Protein AF-A0A7C4XT46-F1 (afdb_monomer)

Nearest PDB structures (foldseek):
  9b1e-assembly1_J  TM=6.765E-01  e=3.872E-01  Saccharomyces cerevisiae W303
  2xiw-assembly1_B-2  TM=5.436E-01  e=2.844E-01  Sulfolobus acidocaldarius
  1xyi-assembly1_A  TM=4.818E-01  e=2.674E-01  Sulfolobus acidocaldarius
  2xiw-assembly1_A-2  TM=4.347E-01  e=6.344E-01  Sulfolobus acidocaldarius
  4cj2-assembly2_D  TM=5.021E-01  e=1.703E+00  Sulfolobus acidocaldarius

Organism: NCBI:txid2053526

Secondary structure (DSSP, 8-state):
-EEEETTTTEEEE--GGGEEEEE-TTS-EEEEEEETTEEEEEE--HHHHHHHHHTT-PPEE-----

Radius of gyration: 11.9 Å; Cα contacts (8 Å, |Δi|>4): 101; chains: 1; bounding box: 27×32×30 Å

Sequence (66 aa):
MQFYNLKTKQKVEISDENIQSVEMPNGRMAATAENEGMKLFKFLGKDDTDRLLAAGKVPTKQEKSS

Solvent-accessible surface area (backbone atoms only — not comparable to full-atom values): 4022 Å² total; per-residue (Å²): 82,80,38,66,37,81,87,79,71,41,78,44,78,45,59,65,88,65,44,44,41,31,35,42,98,85,77,46,49,30,36,36,33,70,55,97,92,38,82,38,64,41,79,43,53,70,69,57,43,55,52,36,48,74,70,68,47,66,58,46,68,70,72,78,85,124

Structure (mmCIF, N/CA/C/O backbone):
data_AF-A0A7C4XT46-F1
#
_entry.id   AF-A0A7C4XT46-F1
#
loop_
_atom_site.group_PDB
_atom_site.id
_atom_site.type_symbol
_atom_site.label_atom_id
_atom_site.label_alt_id
_atom_site.label_comp_id
_atom_site.label_asym_id
_atom_site.label_entity_id
_atom_site.label_seq_id
_atom_site.pdbx_PDB_ins_code
_atom_site.Cartn_x
_atom_site.Cartn_y
_atom_site.Cartn_z
_atom_site.occupancy
_atom_site.B_iso_or_equiv
_atom_site.auth_seq_id
_atom_site.auth_comp_id
_atom_site.auth_asym_id
_atom_site.auth_atom_id
_atom_site.pdbx_PDB_model_num
ATOM 1 N N . MET A 1 1 ? -4.171 -8.286 -0.914 1.00 87.38 1 MET A N 1
ATOM 2 C CA . MET A 1 1 ? -2.943 -8.436 -0.088 1.00 87.38 1 MET A CA 1
ATOM 3 C C . MET A 1 1 ? -3.137 -7.909 1.345 1.00 87.38 1 MET A C 1
ATOM 5 O O . MET A 1 1 ? -3.877 -6.954 1.542 1.00 87.38 1 MET A O 1
ATOM 9 N N . GLN A 1 2 ? -2.456 -8.484 2.351 1.00 88.62 2 GLN A N 1
ATOM 10 C CA . GLN A 1 2 ? -2.504 -7.996 3.744 1.00 88.62 2 GLN A CA 1
ATOM 11 C C . GLN A 1 2 ? -1.453 -6.914 4.033 1.00 88.62 2 GLN A C 1
ATOM 13 O O . GLN A 1 2 ? -0.258 -7.135 3.797 1.00 88.62 2 GLN A O 1
ATOM 18 N N . PHE A 1 3 ? -1.901 -5.804 4.620 1.00 90.06 3 PHE A N 1
ATOM 19 C CA . PHE A 1 3 ? -1.090 -4.688 5.107 1.00 90.06 3 PHE A CA 1
ATOM 20 C C . PHE A 1 3 ? -1.157 -4.604 6.625 1.00 90.06 3 PHE A C 1
ATOM 22 O O . PHE A 1 3 ? -2.183 -4.905 7.229 1.00 90.06 3 PHE A O 1
ATOM 29 N N . TYR A 1 4 ? -0.070 -4.155 7.247 1.00 86.75 4 TYR A N 1
ATOM 30 C CA . TYR A 1 4 ? -0.076 -3.832 8.666 1.00 86.75 4 TYR A CA 1
ATOM 31 C C . TYR A 1 4 ? -0.323 -2.336 8.843 1.00 86.75 4 TYR A C 1
ATOM 33 O O . TYR A 1 4 ? 0.499 -1.509 8.445 1.00 86.75 4 TYR A O 1
ATOM 41 N N . ASN A 1 5 ? -1.463 -1.988 9.429 1.00 87.56 5 ASN A N 1
ATOM 42 C CA . ASN A 1 5 ? -1.783 -0.611 9.751 1.00 87.56 5 ASN A CA 1
ATOM 43 C C . ASN A 1 5 ? -1.119 -0.239 11.081 1.00 87.56 5 ASN A C 1
ATOM 45 O O . ASN A 1 5 ? -1.504 -0.725 12.142 1.00 87.56 5 ASN A O 1
ATOM 49 N N . LEU A 1 6 ? -0.124 0.646 11.028 1.00 83.50 6 LEU A N 1
ATOM 50 C CA . LEU A 1 6 ? 0.614 1.088 12.214 1.00 83.50 6 LEU A CA 1
ATOM 51 C C . LEU A 1 6 ? -0.239 1.922 13.181 1.00 83.50 6 LEU A C 1
ATOM 53 O O . LEU A 1 6 ? 0.037 1.914 14.380 1.00 83.50 6 LEU A O 1
ATOM 57 N N . LYS A 1 7 ? -1.269 2.623 12.686 1.00 83.88 7 LYS A N 1
ATOM 58 C CA . LYS A 1 7 ? -2.152 3.450 13.520 1.00 83.88 7 LYS A CA 1
ATOM 59 C C . LYS A 1 7 ? -3.112 2.591 14.336 1.00 83.88 7 LYS A C 1
ATOM 61 O O . LYS A 1 7 ? -3.217 2.782 15.542 1.00 83.88 7 LYS A O 1
ATOM 66 N N . THR A 1 8 ? -3.776 1.631 13.693 1.00 87.75 8 THR A N 1
ATOM 67 C CA . THR A 1 8 ? -4.734 0.733 14.366 1.00 87.75 8 THR A CA 1
ATOM 68 C C . THR A 1 8 ? -4.071 -0.509 14.964 1.00 87.75 8 THR A C 1
ATOM 70 O O . THR A 1 8 ? -4.702 -1.225 15.734 1.00 87.75 8 THR A O 1
ATOM 73 N N . LYS A 1 9 ? -2.793 -0.760 14.640 1.00 88.50 9 LYS A N 1
ATOM 74 C CA . LYS A 1 9 ? -2.020 -1.961 15.012 1.00 88.50 9 LYS A CA 1
ATOM 75 C C . LYS A 1 9 ? -2.684 -3.265 14.563 1.00 88.50 9 LYS A C 1
ATOM 77 O O . LYS A 1 9 ? -2.539 -4.305 15.203 1.00 88.50 9 LYS A O 1
ATOM 82 N N . GLN A 1 10 ? -3.413 -3.212 13.454 1.00 89.38 10 GLN A N 1
ATOM 83 C CA . GLN A 1 10 ? -4.152 -4.343 12.909 1.00 89.38 10 GLN A CA 1
ATOM 84 C C . GLN A 1 10 ? -3.687 -4.674 11.498 1.00 89.38 10 GLN A C 1
ATOM 86 O O . GLN A 1 10 ? -3.193 -3.824 10.754 1.00 89.38 10 GLN A O 1
ATOM 91 N N . LYS A 1 11 ? -3.855 -5.944 11.130 1.00 90.38 11 LYS A N 1
ATOM 92 C CA . LYS A 1 11 ? -3.708 -6.378 9.746 1.00 90.38 11 LYS A CA 1
ATOM 93 C C . LYS A 1 11 ? -5.017 -6.096 9.026 1.00 90.38 11 LYS A C 1
ATOM 95 O O . LYS A 1 11 ? -6.067 -6.525 9.489 1.00 90.38 11 LYS A O 1
ATOM 100 N N . VAL A 1 12 ? -4.929 -5.396 7.908 1.00 90.56 12 VAL A N 1
ATOM 101 C CA . VAL A 1 12 ? -6.063 -5.123 7.030 1.00 90.56 12 VAL A CA 1
ATOM 102 C C . VAL A 1 12 ? -5.809 -5.794 5.694 1.00 90.56 12 VAL A C 1
ATOM 104 O O . VAL A 1 12 ? -4.699 -5.749 5.154 1.00 90.56 12 VAL A O 1
ATOM 107 N N . GLU A 1 13 ? -6.826 -6.473 5.188 1.00 91.00 13 GLU A N 1
ATOM 108 C CA . GLU A 1 13 ? -6.787 -7.078 3.868 1.00 91.00 13 GLU A CA 1
ATOM 109 C C . GLU A 1 13 ? -7.345 -6.083 2.860 1.00 91.00 13 GLU A C 1
ATOM 111 O O . GLU A 1 13 ? -8.472 -5.620 2.994 1.00 91.00 13 GLU A O 1
ATOM 116 N N . ILE A 1 14 ? -6.526 -5.725 1.875 1.00 89.7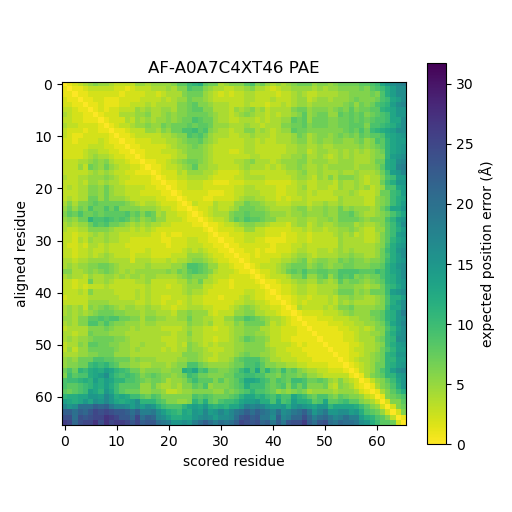5 14 ILE A N 1
ATOM 117 C CA . ILE A 1 14 ? -6.912 -4.816 0.800 1.00 89.75 14 ILE A CA 1
ATOM 118 C C . ILE A 1 14 ? -6.932 -5.617 -0.490 1.00 89.75 14 ILE A C 1
ATOM 120 O O . ILE A 1 14 ? -5.946 -6.286 -0.809 1.00 89.75 14 ILE A O 1
ATOM 124 N N . SER A 1 15 ? -8.035 -5.561 -1.232 1.00 87.12 15 SER A N 1
ATOM 125 C CA . SER A 1 15 ? -8.131 -6.189 -2.550 1.00 87.12 15 SER A CA 1
ATOM 126 C C . SER A 1 15 ? -7.049 -5.662 -3.479 1.00 87.12 15 SER A C 1
ATOM 128 O O . SER A 1 15 ? -6.750 -4.468 -3.473 1.00 87.12 15 SER A O 1
ATOM 130 N N . ASP A 1 16 ? -6.489 -6.541 -4.308 1.00 83.69 16 ASP A N 1
ATOM 131 C CA . ASP A 1 16 ? -5.366 -6.181 -5.169 1.00 83.69 16 ASP A CA 1
ATOM 132 C C . ASP A 1 16 ? -5.730 -5.027 -6.116 1.00 83.69 16 ASP A C 1
ATOM 134 O O . ASP A 1 16 ? -4.867 -4.211 -6.408 1.00 83.69 16 ASP A O 1
ATOM 138 N N . GLU A 1 17 ? -7.007 -4.866 -6.483 1.00 85.00 17 GLU A N 1
ATOM 139 C CA . GLU A 1 17 ? -7.569 -3.731 -7.236 1.00 85.00 17 GLU A CA 1
ATOM 140 C C . GLU A 1 17 ? -7.365 -2.353 -6.570 1.00 85.00 17 GLU A C 1
ATOM 142 O O . GLU A 1 17 ? -7.059 -1.393 -7.275 1.00 85.00 17 GLU A O 1
ATOM 147 N N . ASN A 1 18 ? -7.394 -2.277 -5.235 1.00 87.56 18 ASN A N 1
ATOM 148 C CA . ASN A 1 18 ? -7.237 -1.048 -4.441 1.00 87.56 18 ASN A CA 1
ATOM 149 C C . ASN A 1 18 ? -5.783 -0.784 -4.013 1.00 87.56 18 ASN A C 1
ATOM 151 O O . ASN A 1 18 ? -5.495 0.137 -3.249 1.00 87.56 18 ASN A O 1
ATOM 155 N N . ILE A 1 19 ? -4.855 -1.615 -4.488 1.00 88.75 19 ILE A N 1
ATOM 156 C CA . ILE A 1 19 ? -3.423 -1.478 -4.241 1.00 88.75 19 ILE A CA 1
ATOM 157 C C . ILE A 1 19 ? -2.755 -0.818 -5.444 1.00 88.75 19 ILE A C 1
ATOM 159 O O . ILE A 1 19 ? -3.009 -1.179 -6.593 1.00 88.75 19 ILE A O 1
ATOM 163 N N . GLN A 1 20 ? -1.831 0.095 -5.188 1.00 88.00 20 GLN A N 1
ATOM 164 C CA . GLN A 1 20 ? -0.956 0.674 -6.194 1.00 88.00 20 GLN A CA 1
ATOM 165 C C . GLN A 1 20 ? 0.469 0.164 -5.992 1.00 88.00 20 GLN A C 1
ATOM 167 O O . GLN A 1 20 ? 1.048 0.307 -4.918 1.00 88.00 20 GLN A O 1
ATOM 172 N N . SER A 1 21 ? 1.034 -0.462 -7.018 1.00 89.06 21 SER A N 1
ATOM 173 C CA . SER A 1 21 ? 2.445 -0.834 -7.055 1.00 89.06 21 SER A CA 1
ATOM 174 C C . SER A 1 21 ? 3.289 0.391 -7.390 1.00 89.06 21 SER A C 1
ATOM 176 O O . SER A 1 21 ? 3.032 1.080 -8.378 1.00 89.06 21 SER A O 1
ATOM 178 N N . VAL A 1 22 ? 4.316 0.643 -6.590 1.00 88.75 22 VAL A N 1
ATOM 179 C CA . VAL A 1 22 ? 5.280 1.722 -6.785 1.00 88.75 22 VAL A CA 1
ATOM 180 C C . VAL A 1 22 ? 6.689 1.149 -6.826 1.00 88.75 22 VAL A C 1
ATOM 182 O O . VAL A 1 22 ? 7.068 0.316 -5.999 1.00 88.75 22 VAL A O 1
ATOM 185 N N . GLU A 1 23 ? 7.475 1.604 -7.796 1.00 89.62 23 GLU A N 1
ATOM 186 C CA . GLU A 1 23 ? 8.911 1.337 -7.822 1.00 89.62 23 GLU A CA 1
ATOM 187 C C . GLU A 1 23 ? 9.618 2.452 -7.050 1.00 89.62 23 GLU A C 1
ATOM 189 O O . GLU A 1 23 ? 9.527 3.636 -7.394 1.00 89.62 23 GLU A O 1
ATOM 194 N N . MET A 1 24 ? 10.296 2.072 -5.970 1.00 85.56 24 MET A N 1
ATOM 195 C CA . MET A 1 24 ? 11.070 2.990 -5.149 1.00 85.56 24 MET A CA 1
ATOM 196 C C . MET A 1 24 ? 12.399 3.343 -5.834 1.00 85.56 24 MET A C 1
ATOM 198 O O . MET A 1 24 ? 12.958 2.527 -6.566 1.00 85.56 24 MET A O 1
ATOM 202 N N . PRO A 1 25 ? 12.997 4.511 -5.533 1.00 80.94 25 PRO A N 1
ATOM 203 C CA . PRO A 1 25 ? 14.241 4.966 -6.168 1.00 80.94 25 PRO A CA 1
ATOM 204 C C . PRO A 1 25 ? 15.461 4.061 -5.924 1.00 80.94 25 PRO A C 1
ATOM 206 O O . PRO A 1 25 ? 16.472 4.197 -6.603 1.00 80.94 25 PRO A O 1
ATOM 209 N N . ASN A 1 26 ? 15.389 3.143 -4.958 1.00 82.56 26 ASN A N 1
ATOM 210 C CA . ASN A 1 26 ? 16.412 2.127 -4.701 1.00 82.56 26 ASN A CA 1
ATOM 211 C C . ASN A 1 26 ? 16.207 0.832 -5.518 1.00 82.56 26 ASN A C 1
ATOM 213 O O . ASN A 1 26 ? 16.855 -0.170 -5.222 1.00 82.56 26 ASN A O 1
ATOM 217 N N . GLY A 1 27 ? 15.277 0.826 -6.481 1.00 82.69 27 GLY A N 1
ATOM 218 C CA . GLY A 1 27 ? 14.915 -0.337 -7.296 1.00 82.69 27 GLY A CA 1
ATOM 219 C C . GLY A 1 27 ? 14.055 -1.374 -6.567 1.00 82.69 27 GLY A C 1
ATOM 220 O O . GLY A 1 27 ? 13.819 -2.457 -7.098 1.00 82.69 27 GLY A O 1
ATOM 221 N N . ARG A 1 28 ? 13.599 -1.092 -5.337 1.00 85.56 28 ARG A N 1
ATOM 222 C CA . ARG A 1 28 ? 12.683 -1.986 -4.616 1.00 85.56 28 ARG A CA 1
ATOM 223 C C . ARG A 1 28 ? 11.241 -1.699 -4.991 1.00 85.56 28 ARG A C 1
ATOM 225 O O . ARG A 1 28 ? 10.825 -0.550 -5.084 1.00 85.56 28 ARG A O 1
ATOM 232 N N . MET A 1 29 ? 10.462 -2.761 -5.094 1.00 89.44 29 MET A N 1
ATOM 233 C CA . MET A 1 29 ? 9.028 -2.683 -5.319 1.00 89.44 29 MET A CA 1
ATOM 234 C C . MET A 1 29 ? 8.295 -2.556 -3.984 1.00 89.44 29 MET A C 1
ATOM 236 O O . MET A 1 29 ? 8.597 -3.247 -3.006 1.00 89.44 29 MET A O 1
ATOM 240 N N . ALA A 1 30 ? 7.325 -1.656 -3.934 1.00 90.12 30 ALA A N 1
ATOM 241 C CA . ALA A 1 30 ? 6.419 -1.512 -2.810 1.00 90.12 30 ALA A CA 1
ATOM 242 C C . ALA A 1 30 ? 4.978 -1.422 -3.312 1.00 90.12 30 ALA A C 1
ATOM 244 O O . ALA A 1 30 ? 4.707 -1.086 -4.458 1.00 90.12 30 ALA A O 1
ATOM 245 N N . ALA A 1 31 ? 4.050 -1.751 -2.435 1.00 91.00 31 ALA A N 1
ATOM 246 C CA . ALA A 1 31 ? 2.629 -1.599 -2.633 1.00 91.00 31 ALA A CA 1
ATOM 247 C C . ALA A 1 31 ? 2.129 -0.541 -1.657 1.00 91.00 31 ALA A C 1
ATOM 249 O O . ALA A 1 31 ? 2.449 -0.589 -0.466 1.00 91.00 31 ALA A O 1
ATOM 250 N N . THR A 1 32 ? 1.336 0.397 -2.148 1.0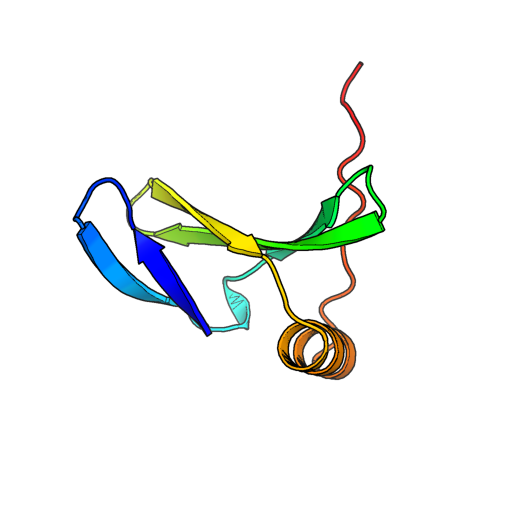0 90.38 32 THR A N 1
ATOM 251 C CA . THR A 1 32 ? 0.638 1.392 -1.342 1.00 90.38 32 THR A CA 1
ATOM 252 C C . THR A 1 32 ? -0.860 1.204 -1.482 1.00 90.38 32 THR A C 1
ATOM 254 O O . THR A 1 32 ? -1.350 0.893 -2.563 1.00 90.38 32 THR A O 1
ATOM 257 N N . ALA A 1 33 ? -1.594 1.394 -0.398 1.00 91.38 33 ALA A N 1
ATOM 258 C CA . ALA A 1 33 ? -3.049 1.353 -0.393 1.00 91.38 33 ALA A CA 1
ATOM 259 C C . ALA A 1 33 ? -3.589 2.443 0.529 1.00 91.38 33 ALA A C 1
ATOM 261 O O . ALA A 1 33 ? -2.866 2.944 1.391 1.00 91.38 33 ALA A O 1
ATOM 262 N N . GLU A 1 34 ? -4.859 2.790 0.377 1.00 89.00 34 GLU A N 1
ATOM 263 C CA . GLU A 1 34 ? -5.558 3.659 1.314 1.00 89.00 34 GLU A CA 1
ATOM 264 C C . GLU A 1 34 ? -6.716 2.889 1.945 1.00 89.00 34 GLU A C 1
ATOM 266 O O . GLU A 1 34 ? -7.491 2.240 1.249 1.00 89.00 34 GLU A O 1
ATOM 271 N N . ASN A 1 35 ? -6.812 2.935 3.272 1.00 87.00 35 ASN A N 1
ATOM 272 C CA . ASN A 1 35 ? -7.923 2.353 4.013 1.00 87.00 35 ASN A CA 1
ATOM 273 C C . ASN A 1 35 ? -8.371 3.340 5.084 1.00 87.00 35 ASN A C 1
ATOM 275 O O . ASN A 1 35 ? -7.554 3.731 5.915 1.00 87.00 35 ASN A O 1
ATOM 279 N N . GLU A 1 36 ? -9.640 3.747 5.063 1.00 85.12 36 GLU A N 1
ATOM 280 C CA . GLU A 1 36 ? -10.208 4.681 6.052 1.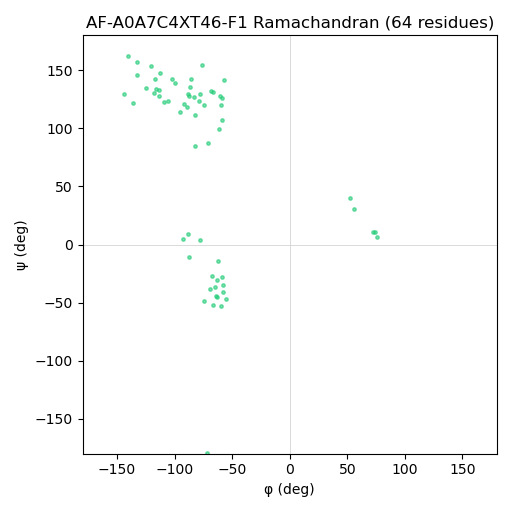00 85.12 36 GLU A CA 1
ATOM 281 C C . GLU A 1 36 ? -9.383 5.983 6.198 1.00 85.12 36 GLU A C 1
ATOM 283 O O . GLU A 1 36 ? -9.122 6.462 7.301 1.00 85.12 36 GLU A O 1
ATOM 288 N N . GLY A 1 37 ? -8.890 6.533 5.080 1.00 83.75 37 GLY A N 1
ATOM 289 C CA . GLY A 1 37 ? -8.038 7.733 5.067 1.00 83.75 37 GLY A CA 1
ATOM 290 C C . GLY A 1 37 ? -6.610 7.512 5.589 1.00 83.75 37 GLY A C 1
ATOM 291 O O . GLY A 1 37 ? -5.864 8.465 5.837 1.00 83.75 37 GLY A O 1
ATOM 292 N N . MET A 1 38 ? -6.201 6.257 5.789 1.00 86.19 38 MET A N 1
ATOM 293 C CA . MET A 1 38 ? -4.853 5.890 6.214 1.00 86.19 38 MET A CA 1
ATOM 294 C C . MET A 1 38 ? -4.071 5.305 5.046 1.00 86.19 38 MET A C 1
ATOM 296 O O . MET A 1 38 ? -4.456 4.289 4.469 1.00 86.19 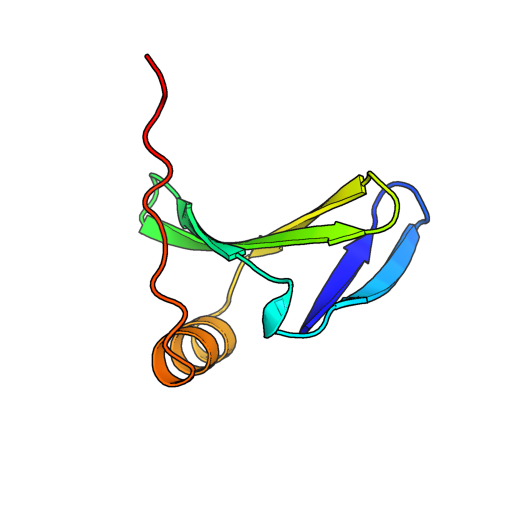38 MET A O 1
ATOM 300 N N . LYS A 1 39 ? -2.922 5.917 4.746 1.00 87.25 39 LYS A N 1
ATOM 301 C CA . LYS A 1 39 ? -1.971 5.382 3.773 1.00 87.25 39 LYS A CA 1
ATOM 302 C C . LYS A 1 39 ? -1.233 4.194 4.371 1.00 87.25 39 LYS A C 1
ATOM 304 O O . LYS A 1 39 ? -0.542 4.309 5.383 1.00 87.25 39 LYS A O 1
ATOM 309 N N . LEU A 1 40 ? -1.386 3.060 3.716 1.00 89.69 40 LEU A N 1
ATOM 310 C CA . LEU A 1 40 ? -0.721 1.808 4.007 1.00 89.69 40 LEU A CA 1
ATOM 311 C C . LEU A 1 40 ? 0.411 1.625 3.009 1.00 89.69 40 LEU A C 1
ATOM 313 O O . LEU A 1 40 ? 0.267 1.945 1.829 1.00 89.69 40 LEU A O 1
ATOM 317 N N . PHE A 1 41 ? 1.526 1.082 3.480 1.00 88.62 41 PHE A N 1
ATOM 318 C CA . PHE A 1 41 ? 2.632 0.693 2.621 1.00 88.62 41 PHE A CA 1
ATOM 319 C C . PHE A 1 41 ? 3.094 -0.713 2.996 1.00 88.62 41 PHE A C 1
ATOM 321 O O . PHE A 1 41 ? 3.058 -1.108 4.164 1.00 88.62 41 PHE A O 1
ATOM 328 N N . LYS A 1 42 ? 3.529 -1.474 1.997 1.00 87.44 42 LYS A N 1
ATOM 329 C CA . LYS A 1 42 ? 4.131 -2.790 2.176 1.00 87.44 42 LYS A CA 1
ATOM 330 C C . LYS A 1 42 ? 5.238 -2.975 1.154 1.00 87.44 42 LYS A C 1
ATOM 332 O O . LYS A 1 42 ? 5.023 -2.765 -0.033 1.00 87.44 42 LYS A O 1
ATOM 337 N N . PHE A 1 43 ? 6.416 -3.386 1.609 1.00 88.81 43 PHE A N 1
ATOM 338 C CA . PHE A 1 43 ? 7.464 -3.822 0.692 1.00 88.81 43 PHE A CA 1
ATOM 339 C C . PHE A 1 43 ? 7.053 -5.131 0.035 1.00 88.81 43 PHE A C 1
ATOM 341 O O . PHE A 1 43 ? 6.618 -6.057 0.722 1.00 88.81 43 PHE A O 1
ATOM 348 N N . LEU A 1 44 ? 7.194 -5.186 -1.283 1.00 87.88 44 LEU A N 1
ATOM 349 C CA . LEU A 1 44 ? 6.886 -6.380 -2.043 1.00 87.88 44 LEU A CA 1
ATOM 350 C C . LEU A 1 44 ? 8.128 -7.263 -2.085 1.00 87.88 44 LEU A C 1
ATOM 352 O O . LEU A 1 44 ? 9.224 -6.810 -2.426 1.00 87.88 44 LEU A O 1
ATOM 356 N N . GLY A 1 45 ? 7.949 -8.529 -1.712 1.00 87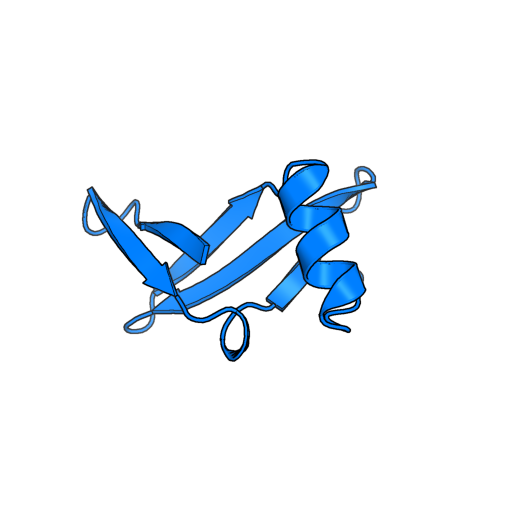.31 45 GLY A N 1
ATOM 357 C CA . GLY A 1 45 ? 8.923 -9.566 -2.024 1.00 87.31 45 GLY A CA 1
ATOM 358 C C . GLY A 1 45 ? 8.899 -9.900 -3.516 1.00 87.31 45 GLY A C 1
ATOM 359 O O . GLY A 1 45 ? 8.118 -9.333 -4.284 1.00 87.31 45 GLY A O 1
ATOM 360 N N . LYS A 1 46 ? 9.737 -10.854 -3.924 1.00 85.06 46 LYS A N 1
ATOM 361 C CA . LYS A 1 46 ? 9.773 -11.329 -5.310 1.00 85.06 46 LYS A CA 1
ATOM 362 C C . LYS A 1 46 ? 8.418 -11.911 -5.736 1.00 85.06 46 LYS A C 1
ATOM 364 O O . LYS A 1 46 ? 7.821 -11.387 -6.664 1.00 85.06 46 LYS A O 1
ATOM 369 N N . ASP A 1 47 ? 7.870 -12.852 -4.967 1.00 86.00 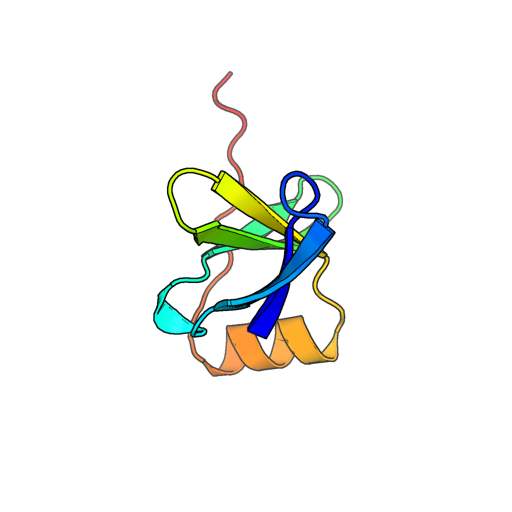47 ASP A N 1
ATOM 370 C CA . ASP A 1 47 ? 6.554 -13.457 -5.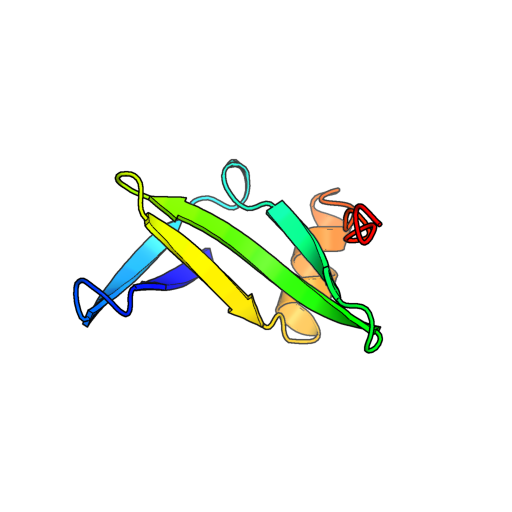231 1.00 86.00 47 ASP A CA 1
ATOM 371 C C . ASP A 1 47 ? 5.409 -12.443 -5.342 1.00 86.00 47 ASP A C 1
ATOM 373 O O . ASP A 1 47 ? 4.609 -12.501 -6.274 1.00 86.00 47 ASP A O 1
ATOM 377 N N . ASP A 1 48 ? 5.328 -11.489 -4.410 1.00 86.44 48 ASP A N 1
ATOM 378 C CA . ASP A 1 48 ? 4.286 -10.458 -4.448 1.00 86.44 48 ASP A CA 1
ATOM 379 C C . ASP A 1 48 ? 4.440 -9.542 -5.674 1.00 86.44 48 ASP A C 1
ATOM 381 O O . ASP A 1 48 ? 3.448 -9.122 -6.271 1.00 86.44 48 ASP A O 1
ATOM 385 N N . THR A 1 49 ? 5.685 -9.241 -6.054 1.00 85.50 49 THR A N 1
ATOM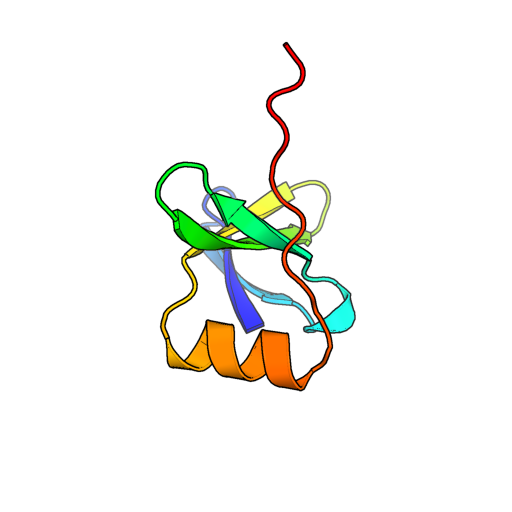 386 C CA . THR A 1 49 ? 6.007 -8.429 -7.232 1.00 85.50 49 THR A CA 1
ATOM 387 C C . THR A 1 49 ? 5.604 -9.149 -8.512 1.00 85.50 49 THR A C 1
ATOM 389 O O . THR A 1 49 ? 4.872 -8.581 -9.319 1.00 85.50 49 THR A O 1
ATOM 392 N N . ASP A 1 50 ? 6.034 -10.401 -8.679 1.00 87.94 50 ASP A N 1
ATOM 393 C CA . ASP A 1 50 ? 5.690 -11.239 -9.828 1.00 87.94 50 ASP A CA 1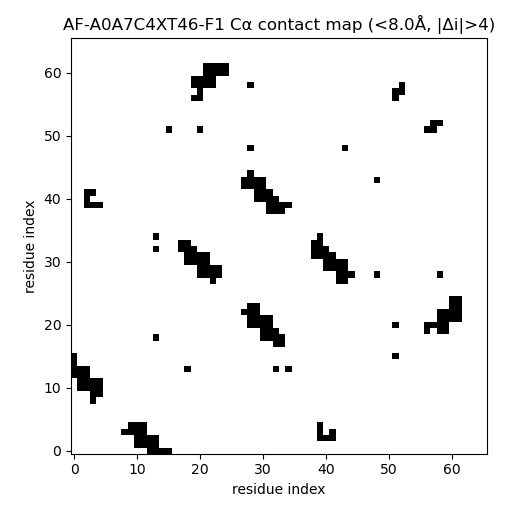
ATOM 394 C C . ASP A 1 50 ? 4.167 -11.397 -9.958 1.00 87.94 50 ASP A C 1
ATOM 396 O O . ASP A 1 50 ? 3.617 -11.257 -11.051 1.00 87.94 50 ASP A O 1
ATOM 400 N N . ARG A 1 51 ? 3.456 -11.584 -8.838 1.00 85.69 51 ARG A N 1
ATOM 401 C CA . ARG A 1 51 ? 1.990 -11.670 -8.823 1.00 85.69 51 ARG A CA 1
ATOM 402 C C . ARG A 1 51 ? 1.317 -10.372 -9.273 1.00 85.69 51 ARG A C 1
ATOM 404 O O . ARG A 1 51 ? 0.363 -10.423 -10.047 1.00 85.69 51 ARG A O 1
ATOM 411 N N . LEU A 1 52 ? 1.785 -9.217 -8.800 1.00 83.56 52 LEU A N 1
ATOM 412 C CA . LEU A 1 52 ? 1.221 -7.920 -9.190 1.00 83.56 52 LEU A CA 1
ATOM 413 C C . LEU A 1 52 ? 1.520 -7.583 -10.656 1.00 83.56 52 LEU A C 1
ATOM 415 O O . LEU A 1 52 ? 0.633 -7.102 -11.361 1.00 83.56 52 LEU A O 1
ATOM 419 N N . LEU A 1 53 ? 2.721 -7.911 -11.137 1.00 83.62 53 LEU A N 1
ATOM 420 C CA . LEU A 1 53 ? 3.086 -7.782 -12.548 1.00 83.62 53 LEU A CA 1
ATOM 421 C C . LEU A 1 53 ? 2.228 -8.693 -13.436 1.00 83.62 53 LEU A C 1
ATOM 423 O O . LEU A 1 53 ? 1.699 -8.230 -14.446 1.00 83.62 53 LEU A O 1
ATOM 427 N N . ALA A 1 54 ? 2.023 -9.953 -13.037 1.00 84.31 54 ALA A N 1
ATOM 428 C CA . ALA A 1 54 ? 1.148 -10.893 -13.740 1.00 84.31 54 ALA A CA 1
ATOM 429 C C . ALA A 1 54 ? -0.320 -10.431 -13.754 1.00 84.31 54 ALA A C 1
ATOM 431 O O . ALA A 1 54 ? -1.037 -10.680 -14.720 1.00 84.31 54 ALA A O 1
ATOM 432 N N . ALA A 1 55 ? -0.754 -9.711 -12.716 1.00 80.94 55 ALA A N 1
ATOM 433 C CA . ALA A 1 55 ? -2.072 -9.084 -12.645 1.00 80.94 55 ALA A CA 1
ATOM 434 C C . ALA A 1 55 ? -2.185 -7.776 -13.461 1.00 80.94 55 ALA A C 1
ATOM 436 O O . ALA A 1 55 ? -3.215 -7.107 -13.398 1.00 80.94 55 ALA A O 1
ATOM 437 N N . GLY A 1 56 ? -1.142 -7.379 -14.202 1.00 76.94 56 GLY A N 1
ATOM 438 C CA . GLY A 1 56 ? -1.130 -6.151 -15.004 1.00 76.94 56 GLY A CA 1
ATOM 439 C C . GLY A 1 56 ? -0.990 -4.866 -14.183 1.00 76.94 56 GLY A C 1
ATOM 440 O O . GLY A 1 56 ? -1.154 -3.770 -14.722 1.00 76.94 56 GLY A O 1
ATOM 441 N N . LYS A 1 57 ? -0.669 -4.965 -12.886 1.00 75.94 57 LYS A N 1
ATOM 442 C CA . LYS A 1 57 ? -0.370 -3.807 -12.040 1.00 75.94 57 LYS A CA 1
ATOM 443 C C . LYS A 1 57 ? 1.078 -3.397 -12.243 1.00 75.94 57 LYS A C 1
ATOM 445 O O . LYS A 1 57 ? 1.987 -3.817 -11.530 1.00 75.94 57 LYS A O 1
ATOM 450 N N . VAL A 1 58 ? 1.279 -2.593 -13.282 1.00 76.19 58 VAL A N 1
ATOM 451 C CA . VAL A 1 58 ? 2.585 -2.032 -13.619 1.00 76.19 58 VAL A CA 1
ATOM 452 C C . VAL A 1 58 ? 2.993 -1.053 -12.512 1.00 76.19 58 VAL A C 1
ATOM 454 O O . VAL A 1 58 ? 2.179 -0.210 -12.120 1.00 76.19 58 VAL A O 1
ATOM 457 N N . PRO A 1 59 ? 4.217 -1.138 -11.967 1.00 75.62 59 PRO A N 1
ATOM 458 C CA . PRO A 1 59 ? 4.686 -0.147 -11.017 1.00 75.62 59 PRO A CA 1
ATOM 459 C C . PRO A 1 59 ? 4.716 1.238 -11.651 1.00 75.62 59 PRO A C 1
ATOM 461 O O . PRO A 1 59 ? 5.340 1.451 -12.690 1.00 75.62 59 PRO A O 1
ATOM 464 N N . THR A 1 60 ? 4.093 2.203 -10.987 1.00 79.19 60 THR A N 1
ATOM 465 C CA . THR A 1 60 ? 4.336 3.608 -11.301 1.00 79.19 60 THR A CA 1
ATOM 466 C C . THR A 1 60 ? 5.649 4.008 -10.642 1.00 79.19 60 THR A C 1
ATOM 468 O O . THR A 1 60 ? 5.799 3.857 -9.423 1.00 79.19 60 THR A O 1
ATOM 471 N N . LYS A 1 61 ? 6.610 4.513 -11.423 1.00 71.94 61 LYS A N 1
ATOM 472 C CA . LYS A 1 61 ? 7.802 5.145 -10.851 1.00 71.94 61 LYS A CA 1
ATOM 473 C C . LYS A 1 61 ? 7.347 6.300 -9.978 1.00 71.94 61 LYS A C 1
ATOM 475 O O . LYS A 1 61 ? 6.607 7.169 -10.436 1.00 71.94 61 LYS A O 1
ATOM 480 N N . GLN A 1 62 ? 7.786 6.306 -8.724 1.00 61.03 62 GLN A N 1
ATOM 481 C CA . GLN A 1 62 ? 7.586 7.461 -7.868 1.00 61.03 62 GLN A CA 1
ATOM 482 C C . GLN A 1 62 ? 8.502 8.578 -8.388 1.00 61.03 62 GLN A C 1
ATOM 484 O O . GLN A 1 62 ? 9.659 8.685 -7.982 1.00 61.03 62 GLN A O 1
ATOM 489 N N . GLU A 1 63 ? 8.019 9.369 -9.350 1.00 51.56 63 GLU A N 1
ATOM 490 C CA . GLU A 1 63 ? 8.701 10.597 -9.741 1.00 51.56 63 GLU A CA 1
ATOM 491 C C . GLU A 1 63 ? 8.764 11.491 -8.506 1.00 51.56 63 GLU A C 1
ATOM 493 O O . GLU A 1 63 ? 7.745 11.832 -7.900 1.00 51.56 63 GLU A O 1
ATOM 498 N N . LYS A 1 64 ? 9.987 11.829 -8.086 1.00 46.56 64 LYS A N 1
ATOM 499 C CA . LYS A 1 64 ? 10.188 12.935 -7.158 1.00 46.56 64 LYS A CA 1
ATOM 500 C C . LYS A 1 64 ? 9.610 14.160 -7.852 1.00 46.56 64 LYS A C 1
ATOM 502 O O . LYS A 1 64 ? 10.207 14.652 -8.802 1.00 46.56 64 LYS A O 1
ATOM 507 N N . SER A 1 65 ? 8.457 14.633 -7.394 1.00 48.19 65 SER A N 1
ATOM 508 C CA . SER A 1 65 ? 8.047 16.006 -7.652 1.00 48.19 65 SER A CA 1
ATOM 509 C C . SER A 1 65 ? 9.116 16.891 -7.007 1.00 48.19 65 SER A C 1
ATOM 511 O O . SER A 1 65 ? 9.192 16.975 -5.779 1.00 48.19 65 SER A O 1
ATOM 513 N N . SER A 1 66 ? 10.035 17.375 -7.845 1.00 41.19 66 SER A N 1
ATOM 514 C CA . SER A 1 66 ? 11.100 18.325 -7.513 1.00 41.19 66 SER A CA 1
ATOM 515 C C . SER A 1 66 ? 10.552 19.725 -7.298 1.00 41.19 66 SER A C 1
ATOM 517 O O . SER A 1 66 ? 9.528 20.061 -7.931 1.00 41.19 66 SER A O 1
#

Mean predicted aligned error: 5.71 Å

pLDDT: mean 83.24, std 10.57, range [41.19, 91.38]

Foldseek 3Di:
DWFQQPVVRDIDDDPLVQWAWAQEPVRWIKIWGDDPNDITIDTDDPVRVVVCVVVVRDHDYPPPPD